Protein AF-A0A9E2A015-F1 (afdb_monomer_lite)

Secondary structure (DSSP, 8-state):
-PPPPPPPHHHHHHHHHHHHHHHHHHHHHHHHHHHHHHHH--SSHHHHHHHHHHHHHHHHHHHHTGGGT-HHHHHHHHHHHHHHHHHHH-TT---HHHHTTTGGGS--

Foldseek 3Di:
DDDDPDDDPVRVLVVVLVVVVVCVVVLVVQLVVLVVLLVVDDDDPSNLVSLVSNLVSLCVQLVVCVVSPNNVSNVVSVVVNVVSVVCSVCVPPPDVVVVVVVCVVPDD

Radius of gyration: 18.7 Å; chains: 1; bounding box: 56×36×42 Å

pLDDT: mean 84.4, std 18.32, range [39.56, 98.12]

Structure (mmCIF, N/CA/C/O backbone):
data_AF-A0A9E2A015-F1
#
_entry.id   AF-A0A9E2A015-F1
#
loop_
_atom_site.group_PDB
_atom_site.id
_atom_site.type_symbol
_atom_site.label_atom_id
_atom_site.label_alt_id
_atom_site.label_comp_id
_atom_site.label_asym_id
_atom_site.label_entity_id
_atom_site.label_seq_id
_atom_site.pdbx_PDB_ins_code
_atom_site.Cartn_x
_atom_site.Cartn_y
_atom_site.Cartn_z
_atom_site.occupancy
_atom_site.B_iso_or_equiv
_atom_site.auth_seq_id
_atom_site.auth_comp_id
_atom_site.auth_asym_id
_atom_site.auth_atom_id
_atom_site.pdbx_PDB_model_num
ATOM 1 N N . MET A 1 1 ? 35.738 -22.274 -18.188 1.00 51.28 1 MET A N 1
ATOM 2 C CA . MET A 1 1 ? 34.293 -22.140 -17.913 1.00 51.28 1 MET A CA 1
ATOM 3 C C . MET A 1 1 ? 33.794 -20.941 -18.699 1.00 51.28 1 MET A C 1
ATOM 5 O O . MET A 1 1 ? 34.514 -19.946 -18.692 1.00 51.28 1 MET A O 1
ATOM 9 N N . PRO A 1 2 ? 32.665 -21.011 -19.418 1.00 54.72 2 PRO A N 1
ATOM 10 C CA . PRO A 1 2 ? 32.098 -19.812 -20.012 1.00 54.72 2 PRO A CA 1
ATOM 11 C C . PRO A 1 2 ? 31.542 -18.955 -18.869 1.00 54.72 2 PRO A C 1
ATOM 13 O O . PRO A 1 2 ? 30.688 -19.403 -18.112 1.00 54.72 2 PRO A O 1
ATOM 16 N N . HIS A 1 3 ? 32.103 -17.762 -18.689 1.00 57.34 3 HIS A N 1
ATOM 17 C CA . HIS A 1 3 ? 31.455 -16.724 -17.900 1.00 57.34 3 HIS A CA 1
ATOM 18 C C . HIS A 1 3 ? 30.376 -16.129 -18.794 1.00 57.34 3 HIS A C 1
ATOM 20 O O . HIS A 1 3 ? 30.706 -15.582 -19.849 1.00 57.34 3 HIS A O 1
ATOM 26 N N . ASP A 1 4 ? 29.110 -16.265 -18.407 1.00 69.00 4 ASP A N 1
ATOM 27 C CA . ASP A 1 4 ? 28.042 -15.535 -19.079 1.00 69.00 4 ASP A CA 1
ATOM 28 C C . ASP A 1 4 ? 28.383 -14.037 -19.071 1.00 69.00 4 ASP A C 1
ATOM 30 O O . ASP A 1 4 ? 28.887 -13.521 -18.061 1.00 69.00 4 ASP A O 1
ATOM 34 N N . PRO A 1 5 ? 28.173 -13.324 -20.191 1.00 71.38 5 PRO A N 1
ATOM 35 C CA . PRO A 1 5 ? 28.430 -11.897 -20.233 1.00 71.38 5 PRO A CA 1
ATOM 36 C C . PRO A 1 5 ? 27.560 -11.187 -19.182 1.00 71.38 5 PRO A C 1
ATOM 38 O O . PRO A 1 5 ? 26.407 -11.570 -18.965 1.00 71.38 5 PRO A O 1
ATOM 41 N N . PRO A 1 6 ? 28.090 -10.152 -18.507 1.00 82.75 6 PRO A N 1
ATOM 42 C CA . PRO A 1 6 ? 27.335 -9.432 -17.495 1.00 82.75 6 PRO A CA 1
ATOM 43 C C . PRO A 1 6 ? 26.070 -8.825 -18.107 1.00 82.75 6 PRO A C 1
ATOM 45 O O . PRO A 1 6 ? 26.117 -8.228 -19.183 1.00 82.75 6 PRO A O 1
ATOM 48 N N . LEU A 1 7 ? 24.949 -8.953 -17.390 1.00 87.12 7 LEU A N 1
ATOM 49 C CA . LEU A 1 7 ? 23.659 -8.390 -17.795 1.00 87.12 7 LEU A CA 1
ATOM 50 C C . LEU A 1 7 ? 23.783 -6.904 -18.145 1.00 87.12 7 LEU A C 1
ATOM 52 O O . LEU A 1 7 ? 24.424 -6.131 -17.415 1.00 87.12 7 LEU A O 1
ATOM 56 N N . SER A 1 8 ? 23.104 -6.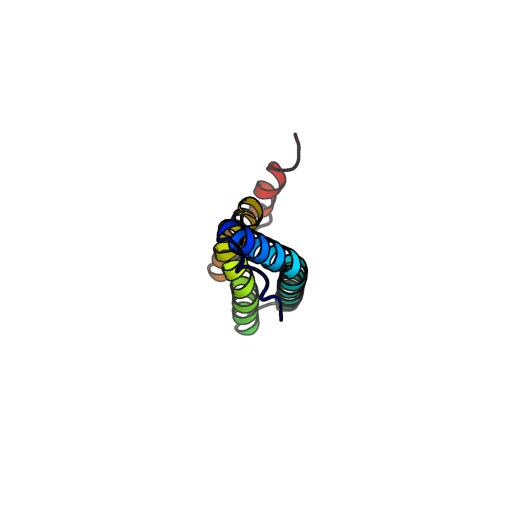497 -19.219 1.00 94.25 8 SER A N 1
ATOM 57 C CA . SER A 1 8 ? 23.010 -5.090 -19.595 1.00 94.25 8 SER A CA 1
ATOM 58 C C . SER A 1 8 ? 22.264 -4.284 -18.523 1.00 94.25 8 SER A C 1
ATOM 60 O O . SER A 1 8 ? 21.527 -4.827 -17.695 1.00 94.25 8 SER A O 1
ATOM 62 N N . LEU A 1 9 ? 22.424 -2.957 -18.528 1.00 92.69 9 LEU A N 1
ATOM 63 C CA . LEU A 1 9 ? 21.642 -2.084 -17.645 1.00 92.69 9 LEU A CA 1
ATOM 64 C C . LEU A 1 9 ? 20.132 -2.251 -17.884 1.00 92.69 9 LEU A C 1
ATOM 66 O O . LEU A 1 9 ? 19.360 -2.258 -16.929 1.00 92.69 9 LEU A O 1
ATOM 70 N N . GLN A 1 10 ? 19.724 -2.435 -19.142 1.00 93.50 10 GLN A N 1
ATOM 71 C CA . GLN A 1 10 ? 18.324 -2.650 -19.510 1.00 93.50 10 GLN A CA 1
ATOM 72 C C . GLN A 1 10 ? 17.780 -3.952 -18.911 1.00 93.50 10 GLN A C 1
ATOM 74 O O . GLN A 1 10 ? 16.693 -3.944 -18.335 1.00 93.50 10 GLN A O 1
ATOM 79 N N . ASP A 1 11 ? 18.557 -5.038 -18.955 1.00 94.81 11 ASP A N 1
ATOM 80 C CA . ASP A 1 11 ? 18.169 -6.310 -18.335 1.00 94.81 11 ASP A CA 1
ATOM 81 C C . ASP A 1 11 ? 18.043 -6.184 -16.815 1.00 94.81 11 ASP A C 1
ATOM 83 O O . ASP A 1 11 ? 17.100 -6.706 -16.226 1.00 94.81 11 ASP A O 1
ATOM 87 N N . LYS A 1 12 ? 18.952 -5.443 -16.169 1.00 94.50 12 LYS A N 1
ATOM 88 C CA . LYS A 1 12 ? 18.887 -5.186 -14.721 1.00 94.50 12 LYS A CA 1
ATOM 89 C C . LYS A 1 12 ? 17.636 -4.398 -14.338 1.00 94.50 12 LYS A C 1
ATOM 91 O O . LYS A 1 12 ? 16.976 -4.749 -13.364 1.00 94.50 12 LYS A O 1
ATOM 96 N N . VAL A 1 13 ? 17.288 -3.362 -15.104 1.00 94.62 13 VAL A N 1
ATOM 97 C CA . VAL A 1 13 ? 16.058 -2.584 -14.884 1.00 94.62 13 VAL A CA 1
ATOM 98 C C . VAL A 1 13 ? 14.821 -3.460 -15.089 1.00 94.62 13 VAL A C 1
ATOM 100 O O . VAL A 1 13 ? 13.920 -3.419 -14.255 1.00 94.62 13 VAL A O 1
ATOM 103 N N . ARG A 1 14 ? 14.785 -4.290 -16.141 1.00 95.19 14 ARG A N 1
ATOM 104 C CA . ARG A 1 14 ? 13.683 -5.238 -16.374 1.00 95.19 14 ARG A CA 1
ATOM 105 C C . ARG A 1 14 ? 13.502 -6.187 -15.186 1.00 95.19 14 ARG A C 1
ATOM 107 O O . ARG A 1 14 ? 12.40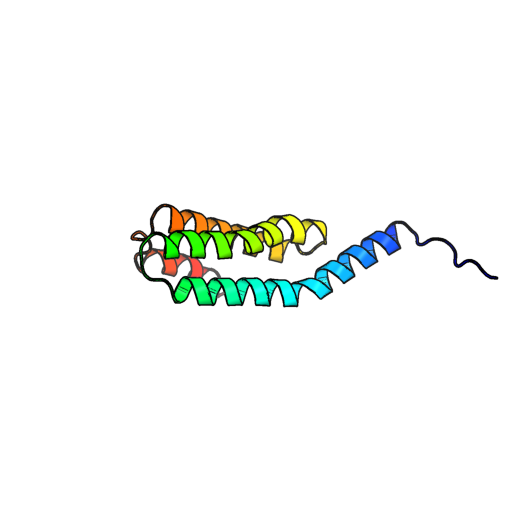2 -6.267 -14.654 1.00 95.19 14 ARG A O 1
ATOM 114 N N . LEU A 1 15 ? 14.580 -6.819 -14.721 1.00 96.12 15 LEU A N 1
ATOM 115 C CA . LEU A 1 15 ? 14.540 -7.741 -13.580 1.00 96.12 15 LEU A CA 1
ATOM 116 C C . LEU A 1 15 ? 14.056 -7.067 -12.291 1.00 96.12 15 LEU A C 1
ATOM 118 O O . LEU A 1 15 ? 13.330 -7.676 -11.511 1.00 96.12 15 LEU A O 1
ATOM 122 N N . LEU A 1 16 ? 14.440 -5.810 -12.054 1.00 95.62 16 LEU A N 1
ATOM 123 C CA . LEU A 1 16 ? 13.953 -5.048 -10.903 1.00 95.62 16 LEU A CA 1
ATOM 124 C C . LEU A 1 16 ? 12.443 -4.797 -10.977 1.00 95.62 16 LEU A C 1
ATOM 126 O O . LEU A 1 16 ? 11.757 -4.950 -9.968 1.00 95.62 16 LEU A O 1
ATOM 130 N N . ARG A 1 17 ? 11.920 -4.456 -12.161 1.00 96.44 17 ARG A N 1
ATOM 131 C CA . ARG A 1 17 ? 10.476 -4.279 -12.377 1.00 96.44 17 ARG A CA 1
ATOM 132 C C . ARG A 1 17 ? 9.712 -5.587 -12.207 1.00 96.44 17 ARG A C 1
ATOM 134 O O . ARG A 1 17 ? 8.717 -5.606 -11.496 1.00 96.44 17 ARG A O 1
ATOM 141 N N . GLU A 1 18 ? 10.206 -6.678 -12.789 1.00 96.81 18 GLU A N 1
ATOM 142 C CA . GLU A 1 18 ? 9.616 -8.017 -12.643 1.00 96.81 18 GLU A CA 1
ATOM 143 C C . GLU A 1 18 ? 9.599 -8.461 -11.179 1.00 96.81 18 GLU A C 1
ATOM 145 O O . GLU A 1 18 ? 8.573 -8.906 -10.670 1.00 96.81 18 GLU A O 1
ATOM 150 N N . ARG A 1 19 ? 10.711 -8.273 -10.460 1.00 96.81 19 ARG A N 1
ATOM 151 C CA . ARG A 1 19 ? 10.786 -8.585 -9.030 1.00 96.81 19 ARG A CA 1
ATOM 152 C C . ARG A 1 19 ? 9.791 -7.766 -8.218 1.00 96.81 19 ARG A C 1
ATOM 154 O O . ARG A 1 19 ? 9.181 -8.304 -7.300 1.00 96.81 19 ARG A O 1
ATOM 161 N N . TYR A 1 20 ? 9.641 -6.483 -8.538 1.00 97.00 20 TYR A N 1
ATOM 162 C CA . TYR A 1 20 ? 8.655 -5.648 -7.870 1.00 97.00 20 TYR A CA 1
ATOM 163 C C . TYR A 1 20 ? 7.235 -6.134 -8.159 1.00 97.00 20 TYR A C 1
ATOM 165 O O . TYR A 1 20 ? 6.487 -6.345 -7.210 1.00 97.00 20 TYR A O 1
ATOM 173 N N . ALA A 1 21 ? 6.890 -6.374 -9.427 1.00 96.19 21 ALA A N 1
ATOM 174 C CA . ALA A 1 21 ? 5.577 -6.870 -9.839 1.00 96.19 21 ALA A CA 1
ATOM 175 C C . ALA A 1 21 ? 5.212 -8.182 -9.126 1.00 96.19 21 ALA A C 1
ATOM 177 O O . ALA A 1 21 ? 4.130 -8.288 -8.560 1.00 96.19 21 ALA A O 1
ATOM 178 N N . ASN A 1 22 ? 6.156 -9.122 -9.035 1.00 97.19 22 ASN A N 1
ATOM 179 C CA . ASN A 1 22 ? 5.967 -10.387 -8.318 1.00 97.19 22 ASN A CA 1
ATOM 180 C C . ASN A 1 22 ? 5.784 -10.215 -6.798 1.00 97.19 22 ASN A C 1
ATOM 182 O O . ASN A 1 22 ? 5.288 -11.123 -6.146 1.00 97.19 22 ASN A O 1
ATOM 186 N N . SER A 1 23 ? 6.185 -9.075 -6.224 1.00 96.94 23 SER A N 1
ATOM 187 C CA . SER A 1 23 ? 5.976 -8.759 -4.801 1.00 96.94 23 SER A CA 1
ATOM 188 C C . SER A 1 23 ? 4.665 -8.024 -4.514 1.00 96.94 23 SER A C 1
ATOM 190 O O . SER A 1 23 ? 4.332 -7.815 -3.352 1.00 96.94 23 SER A O 1
ATOM 192 N N . VAL A 1 24 ? 3.946 -7.559 -5.545 1.00 97.00 24 VAL A N 1
ATOM 193 C CA . VAL A 1 24 ? 2.742 -6.731 -5.354 1.00 97.00 24 VAL A CA 1
ATOM 194 C C . VAL A 1 24 ? 1.645 -7.515 -4.642 1.00 97.00 24 VAL A C 1
ATOM 196 O O . VAL A 1 24 ? 1.027 -6.974 -3.733 1.00 97.00 24 VAL A O 1
ATOM 199 N N . GLU A 1 25 ? 1.442 -8.782 -5.004 1.00 97.31 25 GLU A N 1
ATOM 200 C CA . GLU A 1 25 ? 0.433 -9.641 -4.373 1.00 97.31 25 GLU A CA 1
ATOM 201 C C . GLU A 1 25 ? 0.656 -9.766 -2.860 1.00 97.31 25 GLU A C 1
ATOM 203 O O . GLU A 1 25 ? -0.253 -9.496 -2.080 1.00 97.31 25 GLU A O 1
ATOM 208 N N . GLU A 1 26 ? 1.882 -10.080 -2.435 1.00 97.69 26 GLU A N 1
ATOM 209 C CA . GLU A 1 26 ? 2.240 -10.190 -1.015 1.00 97.69 26 GLU A CA 1
ATOM 210 C C . GLU A 1 26 ? 1.990 -8.875 -0.264 1.00 97.69 26 GLU A C 1
ATOM 212 O O . GLU A 1 26 ? 1.385 -8.871 0.806 1.00 97.69 26 GLU A O 1
ATOM 217 N N . LYS A 1 27 ? 2.353 -7.735 -0.860 1.00 97.38 27 LYS A N 1
ATOM 218 C CA . LYS A 1 27 ? 2.097 -6.416 -0.264 1.00 97.38 27 LYS A CA 1
ATOM 219 C C . LYS A 1 27 ? 0.609 -6.096 -0.146 1.00 97.38 27 LYS A C 1
ATOM 221 O O . LYS A 1 27 ? 0.203 -5.467 0.824 1.00 97.38 27 LYS A O 1
ATOM 226 N N . LEU A 1 28 ? -0.208 -6.497 -1.119 1.00 97.56 28 LEU A N 1
ATOM 227 C CA . LEU A 1 28 ? -1.659 -6.306 -1.045 1.00 97.56 28 LEU A CA 1
ATOM 228 C C . LEU A 1 28 ? -2.279 -7.191 0.040 1.00 97.56 28 LEU A C 1
ATOM 230 O O . LEU A 1 28 ? -3.189 -6.741 0.731 1.00 97.56 28 LEU A O 1
ATOM 234 N N . ILE A 1 29 ? -1.753 -8.401 0.251 1.00 97.88 29 ILE A N 1
ATOM 235 C CA . ILE A 1 29 ? -2.141 -9.261 1.379 1.00 97.88 29 ILE A CA 1
ATOM 236 C C . ILE A 1 29 ? -1.779 -8.592 2.714 1.00 97.88 29 ILE A C 1
ATOM 238 O O . ILE A 1 29 ? -2.611 -8.560 3.619 1.00 97.88 29 ILE A O 1
ATOM 242 N N . GLU A 1 30 ? -0.580 -8.011 2.838 1.00 97.25 30 GLU A N 1
ATOM 243 C CA . GLU A 1 30 ? -0.173 -7.253 4.032 1.00 97.25 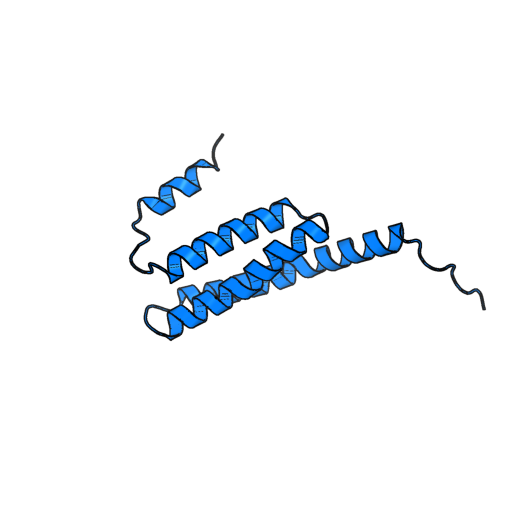30 GLU A CA 1
ATOM 244 C C . GLU A 1 30 ? -1.104 -6.061 4.304 1.00 97.25 30 GLU A C 1
ATOM 246 O O . GLU A 1 30 ? -1.536 -5.859 5.441 1.00 97.25 30 GLU A O 1
ATOM 251 N N . ILE A 1 31 ? -1.448 -5.294 3.264 1.00 97.56 31 ILE A N 1
ATOM 252 C CA . ILE A 1 31 ? -2.383 -4.164 3.358 1.00 97.56 31 ILE A CA 1
ATOM 253 C C . ILE A 1 31 ? -3.774 -4.653 3.777 1.00 97.56 31 ILE A C 1
ATOM 255 O O . ILE A 1 31 ? -4.374 -4.072 4.678 1.00 97.56 31 ILE A O 1
ATOM 259 N N . SER A 1 32 ? -4.269 -5.741 3.181 1.00 97.38 32 SER A N 1
ATOM 260 C CA . SER A 1 32 ? -5.570 -6.324 3.528 1.00 97.38 32 SER A CA 1
ATOM 261 C C . SER A 1 32 ? -5.619 -6.764 4.991 1.00 97.38 32 SER A C 1
ATOM 263 O O . SER A 1 32 ? -6.568 -6.440 5.695 1.00 97.38 32 SER A O 1
ATOM 265 N N . ALA A 1 33 ? -4.581 -7.443 5.483 1.00 96.88 33 ALA A N 1
ATOM 266 C CA . ALA A 1 33 ? -4.519 -7.874 6.877 1.00 96.88 33 ALA A CA 1
ATOM 267 C C . ALA A 1 33 ? -4.450 -6.686 7.856 1.00 96.88 33 ALA A C 1
ATOM 269 O O . ALA A 1 33 ? -5.050 -6.724 8.932 1.00 96.88 33 ALA A O 1
ATOM 270 N N . ALA A 1 34 ? -3.735 -5.616 7.493 1.00 95.94 34 ALA A N 1
ATOM 271 C CA . ALA A 1 34 ? -3.703 -4.389 8.284 1.00 95.94 34 ALA A CA 1
ATOM 272 C C . ALA A 1 34 ? -5.066 -3.673 8.290 1.00 95.94 34 ALA A C 1
ATOM 274 O O . ALA A 1 34 ? -5.467 -3.133 9.321 1.00 95.94 34 ALA A O 1
ATOM 275 N N . TYR A 1 35 ? -5.800 -3.719 7.176 1.00 95.31 35 TYR A N 1
ATOM 276 C CA . TYR A 1 35 ? -7.157 -3.191 7.083 1.00 95.31 35 TYR A CA 1
ATOM 277 C C . TYR A 1 35 ? -8.142 -3.982 7.950 1.00 95.31 35 TYR A C 1
ATOM 279 O O . TYR A 1 35 ? -8.887 -3.382 8.722 1.00 95.31 35 TYR A O 1
ATOM 287 N N . ASP A 1 36 ? -8.088 -5.314 7.915 1.00 94.25 36 ASP A N 1
ATOM 288 C CA . ASP A 1 36 ? -8.925 -6.165 8.770 1.00 94.25 36 ASP A CA 1
ATOM 289 C C . ASP A 1 36 ? -8.692 -5.873 10.258 1.00 94.25 36 ASP A C 1
ATOM 291 O O . ASP A 1 36 ? -9.637 -5.821 11.049 1.00 94.25 36 ASP A O 1
ATOM 295 N N . ARG A 1 37 ? -7.433 -5.620 10.643 1.00 93.38 37 ARG A N 1
ATOM 296 C CA . ARG A 1 37 ? -7.098 -5.184 12.002 1.00 93.38 37 ARG A CA 1
ATOM 297 C C . ARG A 1 37 ? -7.731 -3.834 12.330 1.00 93.38 37 ARG A C 1
ATOM 299 O O . ARG A 1 37 ? -8.337 -3.717 13.387 1.00 93.38 37 ARG A O 1
ATOM 306 N N . LEU A 1 38 ? -7.618 -2.845 11.443 1.00 91.88 38 LEU A N 1
ATOM 307 C CA . LEU A 1 38 ? -8.225 -1.526 11.636 1.00 91.88 38 LEU A CA 1
ATOM 308 C C . LEU A 1 38 ? -9.743 -1.615 11.844 1.00 91.88 38 LEU A C 1
ATOM 310 O O . LEU A 1 38 ? -10.261 -0.981 12.754 1.00 91.88 38 LEU A O 1
ATOM 314 N N . VAL A 1 39 ? -10.442 -2.429 11.050 1.00 89.81 39 VAL A N 1
ATOM 315 C CA . VAL A 1 39 ? -11.899 -2.634 11.167 1.00 89.81 39 VAL A CA 1
ATOM 316 C C . VAL A 1 39 ? -12.291 -3.292 12.499 1.00 89.81 39 VAL A C 1
ATOM 318 O O . VAL A 1 39 ? -13.404 -3.091 12.990 1.00 89.81 39 VAL A O 1
ATOM 321 N N . GLY A 1 40 ? -11.394 -4.085 13.090 1.00 88.94 40 GLY A N 1
ATOM 322 C CA . GLY A 1 40 ? -11.596 -4.708 14.397 1.00 88.94 40 GLY A CA 1
ATOM 323 C C . GLY A 1 40 ? -11.509 -3.734 15.576 1.00 88.94 40 GLY A C 1
ATOM 324 O O . GLY A 1 40 ? -12.124 -3.993 16.613 1.00 88.94 40 GLY A O 1
ATOM 325 N N . GLU A 1 41 ? -10.794 -2.619 15.416 1.00 88.06 41 GLU A N 1
ATOM 326 C CA . GLU A 1 41 ? -10.610 -1.613 16.461 1.00 88.06 41 GLU A CA 1
ATOM 327 C C . GLU A 1 41 ? -11.711 -0.554 16.406 1.00 88.06 41 GLU A C 1
ATOM 329 O O . GLU A 1 41 ? -12.112 -0.096 15.339 1.00 88.06 41 GLU A O 1
ATOM 334 N N . LYS A 1 42 ? -12.220 -0.156 17.575 1.00 74.62 42 LYS A N 1
ATOM 335 C CA . LYS A 1 42 ? -13.356 0.774 17.652 1.00 74.62 42 LYS A CA 1
ATOM 336 C C . LYS A 1 42 ? -12.954 2.176 18.073 1.00 74.62 42 LYS A C 1
ATOM 338 O O . LYS A 1 42 ? -13.379 3.121 17.426 1.00 74.62 42 LYS A O 1
ATOM 343 N N . GLU A 1 43 ? -12.156 2.324 19.129 1.00 76.06 43 GLU A N 1
ATOM 344 C CA . GLU A 1 43 ? -11.804 3.630 19.701 1.00 76.06 43 GLU A CA 1
ATOM 345 C C . GLU A 1 43 ? -10.489 3.549 20.494 1.00 76.06 43 GLU A C 1
ATOM 347 O O . GLU A 1 43 ? -10.062 2.470 20.907 1.00 76.06 43 GLU A O 1
ATOM 352 N N . GLY A 1 44 ? -9.877 4.706 20.758 1.00 75.88 44 GLY A N 1
ATOM 353 C CA . GLY A 1 44 ? -8.725 4.833 21.655 1.00 75.88 44 GLY A CA 1
ATOM 354 C C . GLY A 1 44 ? -7.362 4.588 21.001 1.00 75.88 44 GLY A C 1
ATOM 355 O O . GLY A 1 44 ? -7.208 4.655 19.782 1.00 75.88 44 GLY A O 1
ATOM 356 N N . ASP A 1 45 ? -6.352 4.337 21.835 1.00 79.31 45 ASP A N 1
ATOM 357 C CA . ASP A 1 45 ? -4.948 4.225 21.410 1.00 79.31 45 ASP A CA 1
ATOM 358 C C . ASP A 1 45 ? -4.707 3.053 20.438 1.00 79.31 45 ASP A C 1
ATOM 360 O O . ASP A 1 45 ? -3.863 3.149 19.543 1.00 79.31 45 ASP A O 1
ATOM 364 N N . ASP A 1 46 ? -5.492 1.979 20.558 1.00 86.81 46 ASP A N 1
ATOM 365 C CA . ASP A 1 46 ? -5.419 0.813 19.671 1.00 86.81 46 ASP A CA 1
ATOM 366 C C . ASP A 1 46 ? -5.898 1.140 18.247 1.00 86.81 46 ASP A C 1
ATOM 368 O O . ASP A 1 46 ? -5.289 0.694 17.271 1.00 86.81 46 ASP A O 1
ATOM 372 N N . LEU A 1 47 ? -6.911 2.008 18.112 1.00 87.81 47 LEU A N 1
ATOM 373 C CA . LEU A 1 47 ? -7.371 2.507 16.814 1.00 87.81 47 LEU A CA 1
ATOM 374 C C . LEU A 1 47 ? -6.281 3.349 16.138 1.00 87.81 47 LEU A C 1
ATOM 376 O O . LEU A 1 47 ? -5.969 3.134 14.968 1.00 87.81 47 LEU A O 1
ATOM 380 N N . ALA A 1 48 ? -5.658 4.274 16.873 1.00 87.62 48 ALA A N 1
ATOM 381 C CA . ALA A 1 48 ? -4.581 5.107 16.336 1.00 87.62 48 ALA A CA 1
ATOM 382 C C . ALA A 1 48 ? -3.384 4.262 15.863 1.00 87.62 48 ALA A C 1
ATOM 384 O O . ALA A 1 48 ? -2.846 4.498 14.778 1.00 87.62 48 ALA A O 1
ATOM 385 N N . ALA A 1 49 ? -3.008 3.243 16.640 1.00 91.25 49 ALA A N 1
ATOM 386 C CA . ALA A 1 49 ? -1.955 2.304 16.272 1.00 91.25 49 ALA A CA 1
ATOM 387 C C . ALA A 1 49 ? -2.328 1.447 15.050 1.00 91.25 49 ALA A C 1
ATOM 389 O O . ALA A 1 49 ? -1.467 1.167 14.213 1.00 91.25 49 ALA A O 1
ATOM 390 N N . ALA A 1 50 ? -3.595 1.043 14.915 1.00 92.31 50 ALA A N 1
ATOM 391 C CA . ALA A 1 50 ? -4.069 0.295 13.755 1.00 92.31 50 ALA A CA 1
ATOM 392 C C . ALA A 1 50 ? -4.064 1.143 12.473 1.00 92.31 50 ALA A C 1
ATOM 394 O O . ALA A 1 50 ? -3.645 0.648 11.425 1.00 92.31 50 ALA A O 1
ATOM 395 N N . ILE A 1 51 ? -4.434 2.427 12.559 1.00 93.12 51 ILE A N 1
ATOM 396 C CA . ILE A 1 51 ? -4.340 3.364 11.428 1.00 93.12 51 ILE A CA 1
ATOM 397 C C . ILE A 1 51 ? -2.883 3.502 10.973 1.00 93.12 51 ILE A C 1
ATOM 399 O O . ILE A 1 51 ? -2.600 3.364 9.785 1.00 93.12 51 ILE A O 1
ATOM 403 N N . ASP A 1 52 ? -1.944 3.708 11.902 1.00 93.62 52 ASP A N 1
ATOM 404 C CA . ASP A 1 52 ? -0.514 3.797 11.572 1.00 93.62 52 ASP A CA 1
ATOM 405 C C . ASP A 1 52 ? 0.030 2.487 10.982 1.00 93.62 52 ASP A C 1
ATOM 407 O O . ASP A 1 52 ? 0.841 2.496 10.048 1.00 93.62 52 ASP A O 1
ATOM 411 N N . GLY A 1 53 ? -0.454 1.355 11.496 1.00 94.94 53 GLY A N 1
ATOM 412 C CA . GLY A 1 53 ? -0.140 0.024 10.990 1.00 94.94 53 GLY A CA 1
ATOM 413 C C . GLY A 1 53 ? -0.569 -0.186 9.537 1.00 94.94 53 GLY A C 1
ATOM 414 O O . GLY A 1 53 ? 0.165 -0.827 8.787 1.00 94.94 53 GLY A O 1
ATOM 415 N N . LEU A 1 54 ? -1.703 0.386 9.125 1.00 97.06 54 LEU A N 1
ATOM 416 C CA . LEU A 1 54 ? -2.191 0.347 7.745 1.00 97.06 54 LEU A CA 1
ATOM 417 C C . LEU A 1 54 ? -1.532 1.408 6.849 1.00 97.06 54 LEU A C 1
ATOM 419 O O . LEU A 1 54 ? -1.194 1.121 5.701 1.00 97.06 54 LEU A O 1
ATOM 423 N N . ALA A 1 55 ? -1.292 2.613 7.367 1.00 96.00 55 ALA A N 1
ATOM 424 C CA . ALA A 1 55 ? -0.683 3.699 6.602 1.00 96.00 55 ALA A CA 1
ATOM 425 C C . ALA A 1 55 ? 0.745 3.352 6.147 1.00 96.00 55 ALA A C 1
ATOM 427 O O . ALA A 1 55 ? 1.133 3.658 5.023 1.00 96.00 55 ALA A O 1
ATOM 428 N N . SER A 1 56 ? 1.529 2.653 6.976 1.00 95.56 56 SER A N 1
ATOM 429 C CA . SER A 1 56 ? 2.922 2.311 6.651 1.00 95.56 56 SER A CA 1
ATOM 430 C C . SER A 1 56 ? 3.110 1.475 5.367 1.00 95.56 56 SER A C 1
ATOM 432 O O . SER A 1 56 ? 3.934 1.862 4.529 1.00 95.56 56 SER A O 1
ATOM 434 N N . PRO A 1 57 ? 2.432 0.326 5.164 1.00 97.12 57 PRO A N 1
ATOM 435 C CA . PRO A 1 57 ? 2.562 -0.440 3.924 1.00 97.12 57 PRO A CA 1
ATOM 436 C C . PRO A 1 57 ? 2.000 0.305 2.704 1.00 97.12 57 PRO A C 1
ATOM 438 O O . PRO A 1 57 ? 2.596 0.221 1.628 1.00 97.12 57 PRO A O 1
ATOM 441 N N . ILE A 1 58 ? 0.932 1.093 2.872 1.00 98.06 58 ILE A N 1
ATOM 442 C CA . ILE A 1 58 ? 0.363 1.922 1.800 1.00 98.06 58 ILE A CA 1
ATOM 443 C C . ILE A 1 58 ? 1.358 3.007 1.365 1.00 98.06 58 ILE A C 1
ATOM 445 O O . ILE A 1 58 ? 1.666 3.097 0.178 1.00 98.06 58 ILE A O 1
ATOM 449 N N . HIS A 1 59 ? 1.968 3.733 2.308 1.00 97.75 59 HIS A N 1
ATOM 450 C CA . HIS A 1 59 ? 3.011 4.730 2.037 1.00 97.75 59 HIS A CA 1
ATOM 451 C C . HIS A 1 59 ? 4.175 4.147 1.225 1.00 97.75 59 HIS A C 1
ATOM 453 O O . HIS A 1 59 ? 4.648 4.711 0.233 1.00 97.75 59 HIS A O 1
ATOM 459 N N . LYS A 1 60 ? 4.641 2.955 1.621 1.00 97.44 60 LYS A N 1
ATOM 460 C CA . LYS A 1 60 ? 5.703 2.247 0.894 1.00 97.44 60 LYS A CA 1
ATOM 461 C C . LYS A 1 60 ? 5.267 1.908 -0.526 1.00 97.44 60 LYS A C 1
ATOM 463 O O . LYS A 1 60 ? 6.091 1.999 -1.439 1.00 97.44 60 LYS A O 1
ATOM 468 N N . MET A 1 61 ? 4.019 1.492 -0.732 1.00 98.12 61 MET A N 1
ATOM 469 C CA . MET A 1 61 ? 3.486 1.198 -2.062 1.00 98.12 61 MET A CA 1
ATOM 470 C C . MET A 1 61 ? 3.403 2.467 -2.915 1.00 98.12 61 MET A C 1
ATOM 472 O O . MET A 1 61 ? 3.940 2.459 -4.023 1.00 98.12 61 MET A O 1
ATOM 476 N N . ALA A 1 62 ? 2.877 3.562 -2.363 1.00 98.12 62 ALA A N 1
ATOM 477 C CA . ALA A 1 62 ? 2.787 4.868 -3.013 1.00 98.12 62 ALA A CA 1
ATOM 478 C C . ALA A 1 62 ? 4.151 5.363 -3.520 1.00 98.12 62 ALA A C 1
ATOM 480 O O . ALA A 1 62 ? 4.297 5.728 -4.686 1.00 98.12 62 ALA A O 1
ATOM 481 N N . GLY A 1 63 ? 5.194 5.290 -2.685 1.00 97.31 63 GLY A N 1
ATOM 482 C CA . GLY A 1 63 ? 6.538 5.736 -3.070 1.00 97.31 63 GLY A CA 1
ATOM 483 C C . GLY A 1 63 ? 7.281 4.781 -4.014 1.00 97.31 63 GLY A C 1
ATOM 484 O O . GLY A 1 63 ? 8.075 5.211 -4.855 1.00 97.31 63 GLY A O 1
ATOM 485 N N . SER A 1 64 ? 7.061 3.470 -3.890 1.00 97.12 64 SER A N 1
ATOM 486 C CA . SER A 1 64 ? 7.852 2.481 -4.634 1.00 97.12 64 SER A CA 1
ATOM 487 C C . SER A 1 64 ? 7.242 2.077 -5.975 1.00 97.12 64 SER A C 1
ATOM 489 O O . SER A 1 64 ? 7.996 1.891 -6.929 1.00 97.12 64 SER A O 1
ATOM 491 N N . ALA A 1 65 ? 5.917 1.972 -6.095 1.00 97.44 65 ALA A N 1
ATOM 492 C CA . ALA A 1 65 ? 5.258 1.473 -7.305 1.00 97.44 65 ALA A CA 1
ATOM 493 C C . ALA A 1 65 ? 5.583 2.300 -8.569 1.00 97.44 65 ALA A C 1
ATOM 495 O O . ALA A 1 65 ? 5.977 1.696 -9.578 1.00 97.44 65 ALA A O 1
ATOM 496 N N . PRO A 1 66 ? 5.583 3.651 -8.533 1.00 97.25 66 PRO A N 1
ATOM 497 C CA . PRO A 1 66 ? 5.933 4.461 -9.702 1.00 97.25 66 PRO A CA 1
ATOM 498 C C . PRO A 1 66 ? 7.378 4.239 -10.165 1.00 97.25 66 PRO A C 1
ATOM 500 O O . PRO A 1 66 ? 7.645 4.158 -11.365 1.00 97.25 66 PRO A O 1
ATOM 503 N N . THR A 1 67 ? 8.308 4.043 -9.222 1.00 96.75 67 THR A N 1
ATOM 504 C CA . THR A 1 67 ? 9.730 3.773 -9.509 1.00 96.75 67 THR A CA 1
ATOM 505 C C . THR A 1 67 ? 9.916 2.513 -10.362 1.00 96.75 67 THR A C 1
ATOM 507 O O . THR A 1 67 ? 10.831 2.439 -11.187 1.00 96.75 67 THR A O 1
ATOM 510 N N . PHE A 1 68 ? 9.024 1.529 -10.216 1.00 96.25 68 PHE A N 1
ATOM 511 C CA . PHE A 1 68 ? 9.063 0.272 -10.967 1.00 96.25 68 PHE A CA 1
ATOM 512 C C . PHE A 1 68 ? 8.084 0.223 -12.149 1.00 96.25 68 PHE A C 1
ATOM 514 O O . PHE A 1 68 ? 7.934 -0.826 -12.773 1.00 96.25 68 PHE A O 1
ATOM 521 N N . GLY A 1 69 ? 7.496 1.360 -12.533 1.00 95.25 69 GLY A N 1
ATOM 522 C CA . GLY A 1 69 ? 6.627 1.471 -13.707 1.00 95.25 69 GLY A CA 1
ATOM 523 C C . GLY A 1 69 ? 5.158 1.136 -13.450 1.00 95.25 69 GLY A C 1
ATOM 524 O O . GLY A 1 69 ? 4.423 0.932 -14.409 1.00 95.25 69 GLY A O 1
ATOM 525 N N . LEU A 1 70 ? 4.731 1.094 -12.187 1.00 96.50 70 LEU A N 1
ATOM 526 C CA . LEU A 1 70 ? 3.340 0.905 -11.775 1.00 96.50 70 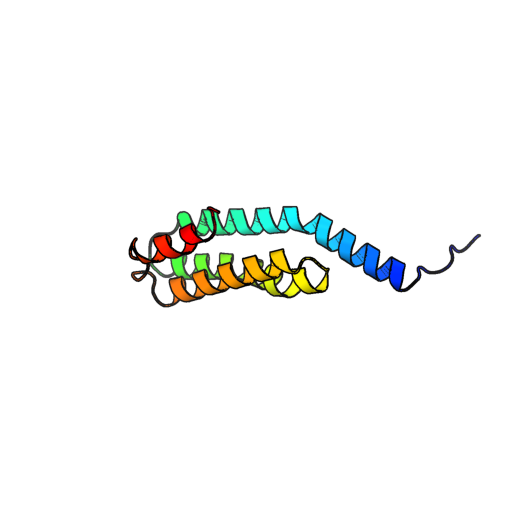LEU A CA 1
ATOM 527 C C . LEU A 1 70 ? 2.798 2.226 -11.210 1.00 96.50 70 LEU A C 1
ATOM 529 O O . LEU A 1 70 ? 2.543 2.345 -10.015 1.00 96.50 70 LEU A O 1
ATOM 533 N N . ALA A 1 71 ? 2.713 3.247 -12.065 1.00 96.62 71 ALA A N 1
ATOM 534 C CA . ALA A 1 71 ? 2.347 4.604 -11.653 1.00 96.62 71 ALA A CA 1
ATOM 535 C C . ALA A 1 71 ? 0.931 4.677 -11.062 1.00 96.62 71 ALA A C 1
ATOM 537 O O . ALA A 1 71 ? 0.778 5.188 -9.959 1.00 96.62 71 ALA A O 1
ATOM 538 N N . GLU A 1 72 ? -0.056 4.087 -11.741 1.00 97.25 72 GLU A N 1
ATOM 539 C CA . GLU A 1 72 ? -1.459 4.064 -11.294 1.00 97.25 72 GLU A CA 1
ATOM 540 C C . GLU A 1 72 ? -1.608 3.406 -9.916 1.00 97.25 72 GLU A C 1
ATOM 542 O O . GLU A 1 72 ? -2.280 3.934 -9.040 1.00 97.25 72 GLU A O 1
ATOM 547 N N . LEU A 1 73 ? -0.893 2.299 -9.672 1.00 96.88 73 LEU A N 1
ATOM 548 C CA . LEU A 1 73 ? -0.878 1.651 -8.357 1.00 96.88 73 LEU A CA 1
ATOM 549 C C . LEU A 1 73 ? -0.318 2.577 -7.267 1.00 96.88 73 LEU A C 1
ATOM 551 O O . LEU A 1 73 ? -0.807 2.580 -6.140 1.00 96.88 73 LEU A O 1
ATOM 555 N N . GLY A 1 74 ? 0.725 3.345 -7.592 1.00 98.06 74 GLY A N 1
ATOM 556 C CA . GLY A 1 74 ? 1.299 4.321 -6.671 1.00 98.06 74 GLY A CA 1
ATOM 557 C C . GLY A 1 74 ? 0.349 5.477 -6.367 1.00 98.06 74 GLY A C 1
ATOM 558 O O . GLY A 1 74 ? 0.263 5.897 -5.218 1.00 98.06 74 GLY A O 1
ATOM 559 N N . GLU A 1 75 ? -0.385 5.952 -7.372 1.00 98.06 75 GLU A N 1
ATOM 560 C CA . GLU A 1 75 ? -1.396 7.003 -7.231 1.00 98.06 75 GLU A CA 1
ATOM 561 C C . GLU A 1 75 ? -2.561 6.541 -6.350 1.00 98.06 75 GLU A C 1
ATOM 563 O O . GLU A 1 75 ? -2.847 7.180 -5.341 1.00 98.06 75 GLU A O 1
ATOM 568 N N . THR A 1 76 ? -3.134 5.364 -6.619 1.00 97.44 76 THR A N 1
ATOM 569 C CA . THR A 1 76 ? -4.193 4.785 -5.774 1.00 97.44 76 THR A CA 1
ATOM 570 C C . THR A 1 76 ? -3.734 4.579 -4.327 1.00 97.44 76 THR A C 1
ATOM 572 O O . THR A 1 76 ? -4.494 4.811 -3.383 1.00 97.44 76 THR A O 1
ATOM 575 N N . ALA A 1 77 ? -2.483 4.156 -4.120 1.00 97.94 77 ALA A N 1
ATOM 576 C CA . ALA A 1 77 ? -1.923 4.036 -2.778 1.00 97.94 77 ALA A CA 1
ATOM 577 C C . ALA A 1 77 ? -1.771 5.408 -2.096 1.00 97.94 77 ALA A C 1
ATOM 579 O O . ALA A 1 77 ? -2.082 5.525 -0.915 1.00 97.94 77 ALA A O 1
ATOM 580 N N . ALA A 1 78 ? -1.352 6.448 -2.820 1.00 97.38 78 ALA A N 1
ATOM 581 C CA . ALA A 1 78 ? -1.239 7.801 -2.276 1.00 97.38 78 ALA A CA 1
ATOM 582 C C . ALA A 1 78 ? -2.606 8.376 -1.863 1.00 97.38 78 ALA A C 1
ATOM 584 O O . ALA A 1 78 ? -2.735 8.918 -0.768 1.00 97.38 78 ALA A O 1
ATOM 585 N N . GLU A 1 79 ? -3.640 8.190 -2.687 1.00 96.44 79 GLU A N 1
ATOM 586 C CA . GLU A 1 79 ? -5.017 8.584 -2.355 1.00 96.44 79 GLU A CA 1
ATOM 587 C C . GLU A 1 79 ? -5.526 7.850 -1.106 1.00 96.44 79 GLU A C 1
ATOM 589 O O . GLU A 1 79 ? -6.124 8.446 -0.209 1.00 96.44 79 GLU A O 1
ATOM 594 N N . SER A 1 80 ? -5.239 6.549 -1.007 1.00 94.88 80 SER A N 1
ATOM 595 C CA . SER A 1 80 ? -5.605 5.741 0.162 1.00 94.88 80 SER A CA 1
ATOM 596 C C . SER A 1 80 ? -4.882 6.203 1.433 1.00 94.88 80 SER A C 1
ATOM 598 O O . SER A 1 80 ? -5.476 6.228 2.512 1.00 94.88 80 SER A O 1
ATOM 600 N N . GLU A 1 81 ? -3.606 6.585 1.323 1.00 95.56 81 GLU A N 1
ATOM 601 C CA . GLU A 1 81 ? -2.826 7.146 2.430 1.00 95.56 81 GLU A CA 1
ATOM 602 C C . GLU A 1 81 ? -3.423 8.473 2.918 1.00 95.56 81 GLU A C 1
ATOM 604 O O . GLU A 1 81 ? -3.579 8.672 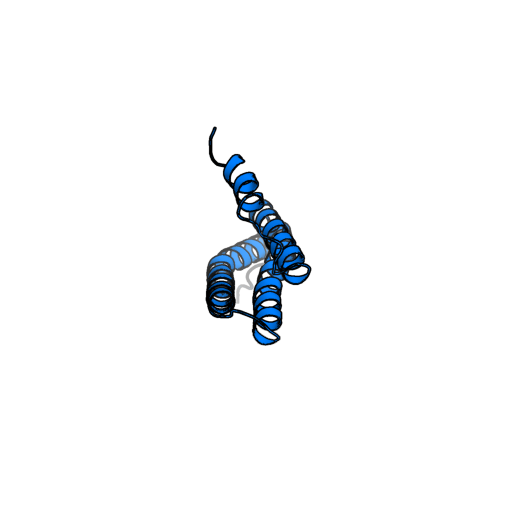4.124 1.00 95.56 81 GLU A O 1
ATOM 609 N N . GLU A 1 82 ? -3.816 9.357 1.998 1.00 92.69 82 GLU A N 1
ATOM 610 C CA . GLU A 1 82 ? -4.446 10.637 2.326 1.00 92.69 82 GLU A CA 1
ATOM 611 C C . GLU A 1 82 ? -5.758 10.439 3.097 1.00 92.69 82 GLU A C 1
ATOM 613 O O . GLU A 1 82 ? -5.964 11.068 4.140 1.00 92.69 82 GLU A O 1
ATOM 618 N N . LEU A 1 83 ? -6.606 9.503 2.659 1.00 90.94 83 LEU A N 1
ATOM 619 C CA . LEU A 1 83 ? -7.844 9.155 3.363 1.00 90.94 83 LEU A CA 1
ATOM 620 C C . LEU A 1 83 ? -7.583 8.678 4.799 1.00 90.94 83 LEU A C 1
ATOM 622 O O . LEU A 1 83 ? -8.310 9.062 5.717 1.00 90.94 83 LEU A O 1
ATOM 626 N N . LEU A 1 84 ? -6.528 7.890 5.020 1.00 90.38 84 LEU A N 1
ATOM 627 C CA . LEU A 1 84 ? -6.157 7.416 6.357 1.00 90.38 84 LEU A CA 1
ATOM 628 C C . LEU A 1 84 ? -5.618 8.530 7.254 1.00 90.38 84 LEU A C 1
ATOM 630 O O . LEU A 1 84 ? -5.931 8.559 8.444 1.00 90.38 84 LEU A O 1
ATOM 634 N N . ILE A 1 85 ? -4.844 9.465 6.703 1.00 88.06 85 ILE A N 1
ATOM 635 C CA . ILE A 1 85 ? -4.358 10.638 7.442 1.00 88.06 85 ILE A CA 1
ATOM 636 C C . ILE A 1 85 ? -5.536 11.519 7.871 1.00 88.06 85 ILE A C 1
ATOM 638 O O . ILE A 1 85 ? -5.586 11.960 9.023 1.00 88.06 85 ILE A O 1
ATOM 642 N N . LEU A 1 86 ? -6.506 11.735 6.977 1.00 87.44 86 LEU A N 1
ATOM 643 C CA . LEU A 1 86 ? -7.734 12.469 7.287 1.00 87.44 86 LEU A CA 1
ATOM 644 C C . LEU A 1 86 ? -8.537 11.770 8.390 1.00 87.44 86 LEU A C 1
ATOM 646 O O . LEU A 1 86 ? -8.948 12.424 9.347 1.00 87.44 86 LEU A O 1
ATOM 650 N N . TYR A 1 87 ? -8.690 10.445 8.306 1.00 84.44 87 TYR A N 1
ATOM 651 C CA . TYR A 1 87 ? -9.343 9.638 9.341 1.00 84.44 87 TYR A CA 1
ATOM 652 C C . TYR A 1 87 ? -8.637 9.727 10.690 1.00 84.44 87 TYR A C 1
ATOM 654 O O . TYR A 1 87 ? -9.286 9.936 11.710 1.00 84.44 87 TYR A O 1
ATOM 662 N N . LYS A 1 88 ? -7.304 9.678 10.712 1.00 83.75 88 LYS A N 1
ATOM 663 C CA . LYS A 1 88 ? -6.525 9.837 11.945 1.00 83.75 88 LYS A CA 1
ATOM 664 C C . LYS A 1 88 ? -6.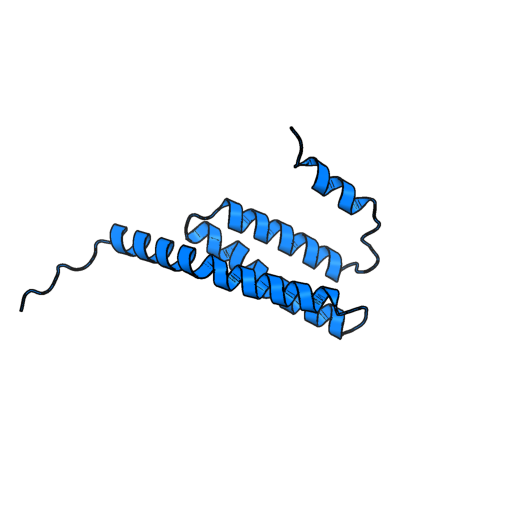714 11.213 12.587 1.00 83.75 88 LYS A C 1
ATOM 666 O O . LYS A 1 88 ? -6.757 11.320 13.810 1.00 83.75 88 LYS A O 1
ATOM 671 N N . GLY A 1 89 ? -6.780 12.266 11.772 1.00 80.38 89 GLY A N 1
ATOM 672 C CA . GLY A 1 89 ? -6.965 13.641 12.239 1.00 80.38 89 GLY A CA 1
ATOM 673 C C . GLY A 1 89 ? -8.395 13.961 12.678 1.00 80.38 89 GLY A C 1
ATOM 674 O O . GLY A 1 89 ? -8.590 14.908 13.440 1.00 80.38 89 GLY A O 1
ATOM 675 N N . ASN A 1 90 ? -9.384 13.197 12.204 1.00 76.12 90 ASN A N 1
ATOM 676 C CA . ASN A 1 90 ? -10.798 13.402 12.502 1.00 76.12 90 ASN A CA 1
ATOM 677 C C . ASN A 1 90 ? -11.594 12.075 12.448 1.00 76.12 90 ASN A C 1
ATOM 679 O O . ASN A 1 90 ? -12.338 11.849 11.488 1.00 76.12 90 ASN A O 1
ATOM 683 N N . PRO A 1 91 ? -11.461 11.198 13.462 1.00 63.84 91 PRO A N 1
ATOM 684 C CA . PRO A 1 91 ? -12.102 9.878 13.466 1.00 63.84 91 PRO A CA 1
ATOM 685 C C . PRO A 1 91 ? -13.640 9.949 13.474 1.00 63.84 91 PRO A C 1
ATOM 687 O O . PRO A 1 91 ? -14.292 9.075 12.909 1.00 63.84 91 PRO A O 1
ATOM 690 N N . ASP A 1 92 ? -14.220 11.030 14.009 1.00 63.97 92 ASP A N 1
ATOM 691 C CA . ASP A 1 92 ? -15.671 11.286 14.007 1.00 63.97 92 ASP A CA 1
ATOM 692 C C . ASP A 1 92 ? -16.173 11.940 12.697 1.00 63.97 92 ASP A C 1
ATOM 694 O O . ASP A 1 92 ? -17.370 12.174 12.516 1.00 63.97 92 ASP A O 1
ATOM 698 N N . GLY A 1 93 ? -15.257 12.293 11.787 1.00 50.91 93 GLY A N 1
ATOM 699 C CA . GLY A 1 93 ? -15.499 13.184 10.650 1.00 50.91 93 GLY A CA 1
ATOM 700 C C . GLY A 1 93 ? -16.056 12.535 9.388 1.00 50.91 93 GLY A C 1
ATOM 701 O O . GLY A 1 93 ? -16.548 13.255 8.521 1.00 50.91 93 GLY A O 1
ATOM 702 N N . PHE A 1 94 ? -16.024 11.206 9.275 1.00 51.28 94 PHE A N 1
ATOM 703 C CA . PHE A 1 94 ? -16.599 10.502 8.127 1.00 51.28 94 PHE A CA 1
ATOM 704 C C . PHE A 1 94 ? -18.108 10.338 8.319 1.00 51.28 94 PHE A C 1
ATOM 706 O O . PHE A 1 94 ? -18.619 9.252 8.588 1.00 51.28 94 PHE A O 1
ATOM 713 N N . SER A 1 95 ? -18.853 11.433 8.170 1.00 50.75 95 SER A N 1
ATOM 714 C CA . SER A 1 95 ? -20.286 11.317 7.920 1.00 50.75 95 SER A CA 1
ATOM 715 C C . SER A 1 95 ? -20.499 10.641 6.556 1.00 50.75 95 SER A C 1
ATOM 717 O O . SER A 1 95 ? -19.728 10.836 5.612 1.00 50.75 95 SER A O 1
ATOM 719 N N . ASN A 1 96 ? -21.569 9.848 6.431 1.00 49.69 96 ASN A N 1
ATOM 720 C CA . ASN A 1 96 ? -21.948 9.122 5.206 1.00 49.69 96 ASN A CA 1
ATOM 721 C C . ASN A 1 96 ? -22.032 9.999 3.929 1.00 49.69 96 ASN A C 1
ATOM 723 O O . ASN A 1 96 ? -22.113 9.472 2.819 1.00 49.69 96 ASN A O 1
ATOM 727 N N . GLU A 1 97 ? -22.004 11.327 4.057 1.00 47.06 97 GLU A N 1
ATOM 728 C CA . GLU A 1 97 ? -21.991 12.269 2.935 1.00 47.06 97 GLU A CA 1
ATOM 729 C C . GLU A 1 97 ? -20.646 12.318 2.192 1.00 47.06 97 GLU A C 1
ATOM 731 O O . GLU A 1 97 ? -20.641 12.525 0.981 1.00 47.06 97 GLU A O 1
ATOM 736 N N . GLN A 1 98 ? -19.506 12.073 2.851 1.00 49.03 98 GLN A N 1
ATOM 737 C CA . GLN A 1 98 ? -18.188 12.175 2.200 1.00 49.03 98 GLN A CA 1
ATOM 738 C C . GLN A 1 98 ? -17.809 10.922 1.393 1.00 49.03 98 GLN A C 1
ATOM 740 O O . GLN A 1 98 ? -17.135 11.026 0.369 1.00 49.03 98 GLN A O 1
ATOM 745 N N . VAL A 1 99 ? -18.328 9.750 1.776 1.00 47.25 99 VAL A N 1
ATOM 746 C CA . VAL A 1 99 ? -18.143 8.477 1.047 1.00 47.25 99 VAL A CA 1
ATOM 747 C C . VAL A 1 99 ? -18.870 8.489 -0.311 1.00 47.25 99 VAL A C 1
ATOM 749 O O . VAL A 1 99 ? -18.458 7.816 -1.256 1.00 47.25 99 VAL A O 1
ATOM 752 N N . SER A 1 100 ? -19.903 9.324 -0.461 1.00 45.94 100 SER A N 1
ATOM 753 C CA . SER A 1 100 ? -20.671 9.450 -1.710 1.00 45.94 100 SER A CA 1
ATOM 754 C C . SER A 1 100 ? -19.895 10.126 -2.852 1.00 45.94 100 SER A C 1
ATOM 756 O O . SER A 1 100 ? -20.239 9.923 -4.015 1.00 45.94 100 SER A O 1
ATOM 758 N N . ASN A 1 101 ? -18.819 10.868 -2.560 1.00 43.66 101 ASN A N 1
ATOM 759 C CA . ASN A 1 101 ? -18.029 11.557 -3.590 1.00 43.66 101 ASN A CA 1
ATOM 760 C C . ASN A 1 101 ? -16.973 10.665 -4.265 1.00 43.66 101 ASN A C 1
ATOM 762 O O . ASN A 1 101 ? -16.543 10.977 -5.372 1.00 43.66 101 ASN A O 1
ATOM 766 N N . VAL A 1 102 ? -16.593 9.537 -3.655 1.00 46.22 102 VAL A N 1
ATOM 767 C CA . VAL A 1 102 ? -15.646 8.577 -4.259 1.00 46.22 102 VAL A CA 1
ATOM 768 C C . VAL A 1 102 ? -16.370 7.604 -5.203 1.00 46.22 102 VAL A C 1
ATOM 770 O O . VAL A 1 102 ? -15.809 7.169 -6.206 1.00 46.22 102 VAL A O 1
ATOM 773 N N . SER A 1 103 ? -17.665 7.346 -4.979 1.00 44.62 103 SER A N 1
ATOM 774 C CA . SER A 1 103 ? -18.496 6.518 -5.874 1.00 44.62 103 SER A CA 1
ATOM 775 C C . SER A 1 103 ? -18.783 7.167 -7.241 1.00 44.62 103 SER A C 1
ATOM 777 O O . SER A 1 103 ? -19.314 6.499 -8.129 1.00 44.62 103 SER A O 1
ATOM 779 N N . ALA A 1 104 ? -18.443 8.446 -7.440 1.00 45.00 104 ALA A N 1
ATOM 780 C CA . ALA A 1 104 ? -18.715 9.174 -8.681 1.00 45.00 104 ALA A CA 1
ATOM 781 C C . ALA A 1 104 ? -17.707 8.897 -9.817 1.00 45.00 104 ALA A C 1
ATOM 783 O O . ALA A 1 104 ? -17.981 9.260 -10.959 1.00 45.00 104 ALA A O 1
ATOM 784 N N . TYR A 1 105 ? -16.586 8.213 -9.552 1.00 46.59 105 TYR A N 1
ATOM 785 C CA . TYR A 1 105 ? -15.615 7.821 -10.590 1.00 46.59 105 TYR A CA 1
ATOM 786 C C . TYR A 1 105 ? -15.860 6.422 -11.186 1.00 46.59 105 TYR A C 1
ATOM 788 O O . TYR A 1 105 ? -15.093 5.960 -12.025 1.00 46.59 105 TYR A O 1
ATOM 796 N N . GLY A 1 106 ? -16.952 5.757 -10.796 1.00 47.38 106 GLY A N 1
ATOM 797 C CA . GLY A 1 106 ? -17.279 4.388 -11.198 1.00 47.38 106 GLY A CA 1
ATOM 798 C C . GLY A 1 106 ? -18.547 4.235 -12.037 1.00 47.38 106 GLY A C 1
ATOM 799 O O . GLY A 1 106 ? -19.198 3.207 -11.924 1.00 47.38 106 GLY A O 1
ATOM 800 N N . THR A 1 107 ? -18.949 5.231 -12.834 1.00 45.62 107 THR A N 1
ATOM 801 C CA . THR A 1 107 ? -19.911 5.004 -13.934 1.00 45.62 107 THR A CA 1
ATOM 802 C C . THR A 1 107 ? -19.823 6.115 -14.978 1.00 45.62 107 THR A C 1
ATOM 804 O O . THR A 1 107 ? -20.376 7.194 -14.785 1.00 45.62 107 THR A O 1
ATOM 807 N N . ASN A 1 108 ? -19.137 5.837 -16.086 1.00 39.56 108 ASN A N 1
ATOM 808 C CA . ASN A 1 108 ? -19.508 6.285 -17.431 1.00 39.56 108 ASN A CA 1
ATOM 809 C C . ASN A 1 108 ? -18.937 5.307 -18.455 1.00 39.56 108 ASN A C 1
ATOM 811 O O . ASN A 1 108 ? -17.726 5.011 -18.358 1.00 39.56 108 ASN A O 1
#

Sequence (108 aa):
MPHDPPLSLQDKVRLLRERYANSVEEKLIEISAAYDRLVGEKEGDDLAAAIDGLASPIHKMAGSAPTFGLAELGETAAESEELLILYKGNPDGFSNEQVSNVSAYGTN